Protein AF-A0A969IIG7-F1 (afdb_monomer_lite)

Secondary structure (DSSP, 8-state):
--HHHHHHHHHHHHTT-GGG-----GGGGT-TTSHHHHHH-TT--S--EE-TTS-EE-HHHHHHHHHHHHHTSSSSS--S-----

Radius of gyration: 13.59 Å; chains: 1; bounding box: 33×23×33 Å

pLDDT: mean 78.47, std 18.72, range [33.56, 92.25]

Sequence (85 aa):
MSPFGGRIRYLLYKYSLLDQADIVSPQQLGGMKSPEYMALHPAGKAPLLVLPSGQAIPESRVRSRIHACTGMNEKHHTCLRCSHG

Structure (mmCIF, N/CA/C/O backbone):
data_AF-A0A969IIG7-F1
#
_entry.id   AF-A0A969IIG7-F1
#
loop_
_atom_site.group_PDB
_atom_site.id
_atom_site.type_symbol
_atom_site.label_atom_id
_atom_site.label_alt_id
_atom_site.label_comp_id
_atom_site.label_asym_id
_atom_site.label_entity_id
_atom_site.label_seq_id
_atom_site.pdbx_PDB_ins_code
_atom_site.Cartn_x
_atom_site.Cartn_y
_atom_site.Cartn_z
_atom_site.occupancy
_atom_site.B_iso_or_equiv
_atom_site.auth_seq_id
_atom_site.auth_comp_id
_atom_site.auth_asym_id
_atom_site.auth_atom_id
_atom_site.pdbx_PDB_model_num
ATOM 1 N N . MET A 1 1 ? 11.350 -9.931 5.573 1.00 53.16 1 MET A N 1
ATOM 2 C CA . MET A 1 1 ? 10.240 -8.958 5.425 1.00 53.16 1 MET A CA 1
ATOM 3 C C . MET A 1 1 ? 10.799 -7.543 5.474 1.00 53.16 1 MET A C 1
ATOM 5 O O . MET A 1 1 ? 11.684 -7.302 6.281 1.00 53.16 1 MET A O 1
ATOM 9 N N . SER A 1 2 ? 10.310 -6.618 4.641 1.00 69.44 2 SER A N 1
ATOM 10 C CA . SER A 1 2 ? 10.711 -5.202 4.723 1.00 69.44 2 SER A CA 1
ATOM 11 C C . SER A 1 2 ? 10.183 -4.558 6.021 1.00 69.44 2 SER A C 1
ATOM 13 O O . SER A 1 2 ? 9.020 -4.800 6.369 1.00 69.44 2 SER A O 1
ATOM 15 N N . PRO A 1 3 ? 10.967 -3.709 6.720 1.00 76.38 3 PRO A N 1
ATOM 16 C CA . PRO A 1 3 ? 10.520 -3.019 7.936 1.00 76.38 3 PRO A CA 1
ATOM 17 C C . PRO A 1 3 ? 9.302 -2.114 7.691 1.00 76.38 3 PRO A C 1
ATOM 19 O O . PRO A 1 3 ? 8.477 -1.921 8.583 1.00 76.38 3 PRO A O 1
ATOM 22 N N . PHE A 1 4 ? 9.134 -1.598 6.469 1.00 81.62 4 PHE A N 1
ATOM 23 C CA . PHE A 1 4 ? 7.955 -0.816 6.097 1.00 81.62 4 PHE A CA 1
ATOM 24 C C . PHE A 1 4 ? 6.695 -1.683 6.005 1.00 81.62 4 PHE A C 1
ATOM 26 O O . PHE A 1 4 ? 5.647 -1.282 6.503 1.00 81.62 4 PHE A O 1
ATOM 33 N N . GLY A 1 5 ? 6.804 -2.896 5.453 1.00 83.69 5 GLY A N 1
ATOM 34 C CA . GLY A 1 5 ? 5.690 -3.846 5.394 1.00 83.69 5 GLY A CA 1
ATOM 35 C C . GLY A 1 5 ? 5.247 -4.316 6.782 1.00 83.69 5 GLY A C 1
ATOM 36 O O . GLY A 1 5 ? 4.051 -4.372 7.058 1.00 83.69 5 GLY A O 1
ATOM 37 N N . GLY A 1 6 ? 6.199 -4.574 7.686 1.00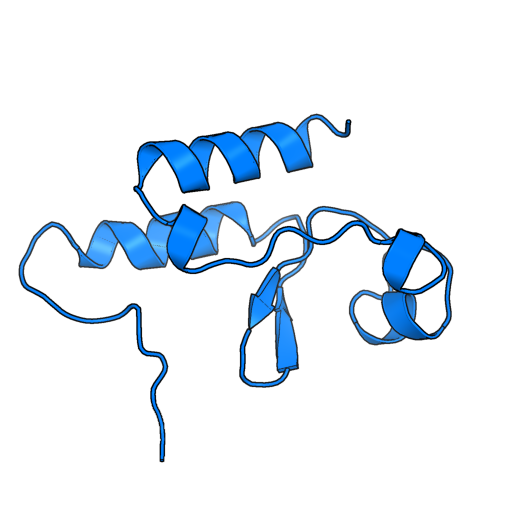 87.00 6 GLY A N 1
ATOM 38 C CA . GLY A 1 6 ? 5.900 -4.948 9.074 1.00 87.00 6 GLY A CA 1
ATOM 39 C C . GLY A 1 6 ? 5.111 -3.871 9.827 1.00 87.00 6 GLY A C 1
ATOM 40 O O . GLY A 1 6 ? 4.114 -4.179 10.475 1.00 87.00 6 GLY A O 1
ATOM 41 N N . ARG A 1 7 ? 5.487 -2.593 9.668 1.00 87.69 7 ARG A N 1
ATOM 42 C CA . ARG A 1 7 ? 4.757 -1.460 10.267 1.00 87.69 7 ARG A CA 1
ATOM 43 C C . ARG A 1 7 ? 3.319 -1.361 9.766 1.00 87.69 7 ARG A C 1
ATOM 45 O O . ARG A 1 7 ? 2.431 -1.080 10.560 1.00 87.69 7 ARG A O 1
ATOM 52 N N . ILE A 1 8 ? 3.079 -1.598 8.475 1.00 89.50 8 ILE A N 1
ATOM 53 C CA . ILE A 1 8 ? 1.717 -1.587 7.928 1.00 89.50 8 ILE A CA 1
ATOM 54 C C . ILE A 1 8 ? 0.890 -2.741 8.494 1.00 89.50 8 ILE A C 1
ATOM 56 O O . ILE A 1 8 ? -0.214 -2.498 8.968 1.00 89.50 8 ILE A O 1
ATOM 60 N N . ARG A 1 9 ? 1.438 -3.962 8.549 1.00 89.19 9 ARG A N 1
ATOM 61 C CA . ARG A 1 9 ? 0.747 -5.103 9.177 1.00 89.19 9 ARG A CA 1
ATOM 62 C C . ARG A 1 9 ? 0.395 -4.840 10.638 1.00 89.19 9 ARG A C 1
ATOM 64 O O . ARG A 1 9 ? -0.719 -5.136 11.052 1.00 89.19 9 ARG A O 1
ATOM 71 N N . TYR A 1 10 ? 1.313 -4.236 11.393 1.00 90.25 10 TYR A N 1
ATOM 72 C CA . TYR A 1 10 ? 1.045 -3.835 12.772 1.00 90.25 10 TYR A CA 1
ATOM 73 C C . TYR A 1 10 ? -0.120 -2.844 12.872 1.00 90.25 10 TYR A C 1
ATOM 75 O O . TYR A 1 10 ? -0.972 -3.001 13.737 1.00 90.25 10 TYR A O 1
ATOM 83 N N . LEU A 1 11 ? -0.198 -1.845 11.986 1.00 89.31 11 LEU A N 1
ATOM 84 C CA . LEU A 1 11 ? -1.310 -0.889 11.989 1.00 89.31 11 LEU A CA 1
ATOM 85 C C . LEU A 1 11 ? -2.637 -1.557 11.623 1.00 89.31 11 LEU A C 1
ATOM 87 O O . LEU A 1 11 ? -3.637 -1.289 12.279 1.00 89.31 11 LEU A O 1
ATOM 91 N N . LEU A 1 12 ? -2.646 -2.454 10.633 1.00 88.38 12 LEU A N 1
ATOM 92 C CA . LEU A 1 12 ? -3.843 -3.226 10.286 1.00 88.38 12 LEU A CA 1
ATOM 93 C C . LEU A 1 12 ? -4.333 -4.061 11.476 1.00 88.38 12 LEU A C 1
ATOM 95 O O . LEU A 1 12 ? -5.527 -4.073 11.751 1.00 88.38 12 LEU A O 1
ATOM 99 N N . TYR A 1 13 ? -3.416 -4.693 12.217 1.00 90.50 13 TYR A N 1
ATOM 100 C CA . TYR A 1 13 ? -3.747 -5.412 13.447 1.00 90.50 13 TYR A CA 1
ATOM 101 C C . TYR A 1 13 ? -4.273 -4.469 14.537 1.00 90.50 13 TYR A C 1
ATOM 103 O O . TYR A 1 13 ? -5.359 -4.678 15.067 1.00 90.50 13 TYR A O 1
ATOM 111 N N . LYS A 1 14 ? -3.538 -3.388 14.830 1.00 90.00 14 LYS A N 1
ATOM 112 C CA . LYS A 1 14 ? -3.881 -2.399 15.864 1.00 90.00 14 LYS A CA 1
ATOM 113 C C . LYS A 1 14 ? -5.279 -1.812 15.664 1.00 90.00 14 LYS A C 1
ATOM 115 O O . LYS A 1 14 ? -5.971 -1.552 16.642 1.00 90.00 14 LYS A O 1
ATOM 120 N N . TYR A 1 15 ? -5.675 -1.588 14.416 1.00 86.88 15 TYR A N 1
ATOM 121 C CA . TYR A 1 15 ? -6.958 -0.986 14.067 1.00 86.88 15 TYR A CA 1
ATOM 122 C C . TYR A 1 15 ? -8.028 -2.004 13.646 1.00 86.88 15 TYR A C 1
ATOM 124 O O . TYR A 1 15 ? -9.080 -1.597 13.166 1.00 86.88 15 TYR A O 1
ATOM 132 N N . SER A 1 16 ? -7.788 -3.310 13.824 1.00 87.94 16 SER A N 1
ATOM 133 C CA . SER A 1 16 ? -8.725 -4.384 13.443 1.00 87.94 16 SER A CA 1
ATOM 134 C C . SER A 1 16 ? -9.194 -4.307 11.978 1.00 87.94 16 SER A C 1
ATOM 136 O O . SER A 1 16 ? -10.350 -4.564 11.655 1.00 87.94 16 SER A O 1
ATOM 138 N N . LEU A 1 17 ? -8.283 -3.947 11.069 1.00 86.25 17 LEU A N 1
ATOM 139 C CA . LEU A 1 17 ? -8.540 -3.792 9.630 1.00 86.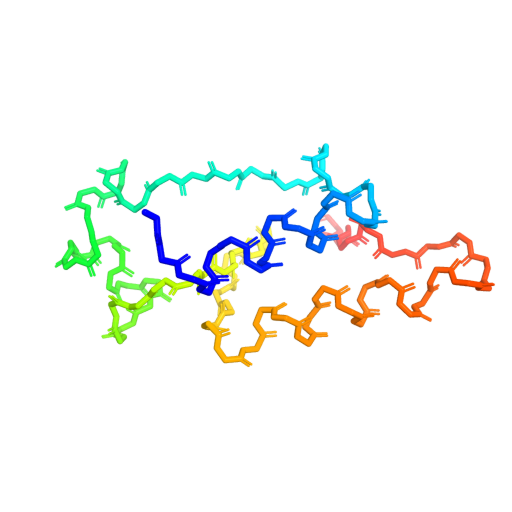25 17 LEU A CA 1
ATOM 140 C C . LEU A 1 17 ? -8.094 -5.001 8.797 1.00 86.25 17 LEU A C 1
ATOM 142 O O . LEU A 1 17 ? -8.143 -4.944 7.574 1.00 86.25 17 LEU A O 1
ATOM 146 N N . LEU A 1 18 ? -7.622 -6.078 9.431 1.00 85.56 18 LEU A N 1
ATOM 147 C CA . LEU A 1 18 ? -7.105 -7.254 8.720 1.00 85.56 18 LEU A CA 1
ATOM 148 C C . LEU A 1 18 ? -8.164 -7.944 7.851 1.00 85.56 18 LEU A C 1
ATOM 150 O O . LEU A 1 18 ? -7.831 -8.395 6.766 1.00 85.56 18 LEU A O 1
ATOM 154 N N . ASP A 1 19 ? -9.423 -7.965 8.290 1.00 86.81 19 ASP A N 1
ATOM 155 C CA . ASP A 1 19 ? -10.547 -8.522 7.517 1.00 86.81 19 ASP A CA 1
ATOM 156 C C . ASP A 1 19 ? -10.917 -7.663 6.292 1.00 86.81 19 ASP A C 1
ATOM 158 O O . ASP A 1 19 ? -11.627 -8.086 5.390 1.00 86.81 19 ASP A O 1
ATOM 162 N N . GLN A 1 20 ? -10.406 -6.432 6.241 1.00 85.12 20 GLN A N 1
ATOM 163 C CA . GLN A 1 20 ? -10.764 -5.429 5.238 1.00 85.12 20 GLN A CA 1
ATOM 164 C C . GLN A 1 20 ? -9.642 -5.192 4.223 1.00 85.12 20 GLN A C 1
ATOM 166 O O . GLN A 1 20 ? -9.737 -4.289 3.391 1.00 85.12 20 GLN A O 1
ATOM 171 N N . ALA A 1 21 ? -8.552 -5.957 4.314 1.00 85.62 21 ALA A N 1
ATOM 172 C CA . ALA A 1 21 ? -7.391 -5.803 3.458 1.00 85.62 21 ALA A CA 1
ATOM 173 C C . ALA A 1 21 ? -6.759 -7.156 3.121 1.00 85.62 21 ALA A C 1
ATOM 175 O O . ALA A 1 21 ? -6.242 -7.850 3.994 1.00 85.62 21 ALA A O 1
ATOM 176 N N . ASP A 1 22 ? -6.684 -7.459 1.828 1.00 89.44 22 ASP A N 1
ATOM 177 C CA . ASP A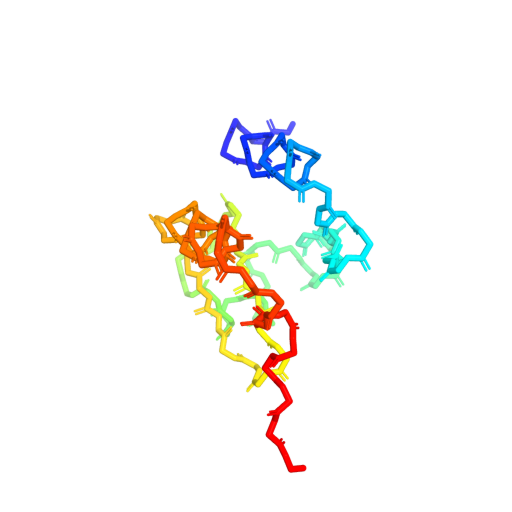 1 22 ? -5.881 -8.567 1.322 1.00 89.44 22 ASP A CA 1
ATOM 178 C C . ASP A 1 22 ? -4.391 -8.210 1.317 1.00 89.44 22 ASP A C 1
ATOM 180 O O . ASP A 1 22 ? -3.945 -7.244 0.688 1.00 89.44 22 ASP A O 1
ATOM 184 N N . ILE A 1 23 ? -3.587 -9.010 2.019 1.00 88.44 23 ILE A N 1
ATOM 185 C CA . ILE A 1 23 ? -2.136 -8.821 2.096 1.00 88.44 23 ILE A CA 1
ATOM 186 C C . ILE A 1 23 ? -1.457 -9.791 1.133 1.00 88.44 23 ILE A C 1
ATOM 188 O O . ILE A 1 23 ? -1.064 -10.895 1.509 1.00 88.44 23 ILE A O 1
ATOM 192 N N . VAL A 1 24 ? -1.253 -9.334 -0.097 1.00 88.75 24 VAL A N 1
ATOM 193 C CA . VAL A 1 24 ? -0.589 -10.110 -1.151 1.00 88.75 24 VAL A CA 1
ATOM 194 C C . VAL A 1 24 ? 0.913 -9.827 -1.235 1.00 88.75 24 VAL A C 1
ATOM 196 O O . VAL A 1 24 ? 1.402 -8.742 -0.906 1.00 88.75 24 VAL A O 1
ATOM 199 N N . SER A 1 25 ? 1.676 -10.825 -1.676 1.00 86.88 25 SER A N 1
ATOM 200 C CA . SER A 1 25 ? 3.096 -10.677 -1.996 1.00 86.88 25 SER A CA 1
ATOM 201 C C . SER A 1 25 ? 3.255 -10.136 -3.421 1.00 86.88 25 SER A C 1
ATOM 203 O O . SER A 1 25 ? 2.640 -10.690 -4.330 1.00 86.88 25 SER A O 1
ATOM 205 N N . PRO A 1 26 ? 4.152 -9.162 -3.679 1.00 85.06 26 PRO A N 1
ATOM 206 C CA . PRO A 1 26 ? 4.460 -8.719 -5.041 1.00 85.06 26 PRO A CA 1
ATOM 207 C C . PRO A 1 26 ? 4.892 -9.857 -5.973 1.00 85.06 26 PRO A C 1
ATOM 209 O O . PRO A 1 26 ? 4.718 -9.751 -7.179 1.00 85.06 26 PRO A O 1
ATOM 212 N N . GLN A 1 27 ? 5.436 -10.958 -5.432 1.00 86.44 27 GLN A N 1
ATOM 213 C CA . GLN A 1 27 ? 5.796 -12.144 -6.223 1.00 86.44 27 GLN A CA 1
ATOM 214 C C . GLN A 1 27 ? 4.593 -12.770 -6.942 1.00 86.44 27 GLN A C 1
ATOM 216 O O . GLN A 1 27 ? 4.768 -13.341 -8.010 1.00 86.44 27 GLN A O 1
ATOM 221 N N . GLN A 1 28 ? 3.380 -12.620 -6.404 1.00 85.50 28 GLN A N 1
ATOM 222 C CA . GLN A 1 28 ? 2.154 -13.097 -7.052 1.00 85.50 28 GLN A CA 1
ATOM 223 C C . GLN A 1 28 ? 1.816 -12.304 -8.324 1.00 85.50 28 GLN A C 1
ATOM 225 O O . GLN A 1 28 ? 1.075 -12.795 -9.163 1.00 85.50 28 GLN A O 1
ATOM 230 N N . LEU A 1 29 ? 2.387 -11.105 -8.479 1.00 80.94 29 LEU A N 1
ATOM 231 C CA . LEU A 1 29 ? 2.279 -10.266 -9.673 1.00 80.94 29 LEU A CA 1
ATOM 232 C C . LEU A 1 29 ? 3.543 -10.347 -10.544 1.00 80.94 29 LEU A C 1
ATOM 234 O O . LEU A 1 29 ? 3.819 -9.421 -11.292 1.00 80.94 29 LEU A O 1
ATOM 238 N N . GLY A 1 30 ? 4.375 -11.384 -10.399 1.00 85.56 30 GLY A N 1
ATOM 239 C CA . GLY A 1 30 ? 5.657 -11.495 -11.112 1.00 85.56 30 GLY A CA 1
ATOM 240 C C . GLY A 1 30 ? 6.829 -10.751 -10.452 1.00 85.56 30 GLY A C 1
ATOM 241 O O . GLY A 1 30 ? 7.939 -10.741 -10.981 1.00 85.56 30 GLY A O 1
ATOM 242 N N . GLY A 1 31 ? 6.623 -10.154 -9.274 1.00 87.88 31 GLY A N 1
ATOM 243 C CA . GLY A 1 31 ? 7.651 -9.467 -8.489 1.00 87.88 31 GLY A CA 1
ATOM 244 C C . GLY A 1 31 ? 7.644 -7.947 -8.656 1.00 87.88 31 GLY A C 1
ATOM 245 O O . GLY A 1 31 ? 6.983 -7.390 -9.513 1.00 87.88 31 GLY A O 1
ATOM 246 N N . MET A 1 32 ? 8.425 -7.237 -7.836 1.00 86.62 32 MET A N 1
ATOM 247 C CA . MET A 1 32 ? 8.420 -5.759 -7.816 1.00 86.62 32 MET A CA 1
ATOM 248 C C . MET A 1 32 ? 8.957 -5.091 -9.095 1.00 86.62 32 MET A C 1
ATOM 250 O O . MET A 1 32 ? 8.852 -3.878 -9.235 1.00 86.62 32 MET A O 1
ATOM 254 N N . LYS A 1 33 ? 9.570 -5.868 -9.993 1.00 89.56 33 LYS A N 1
ATOM 255 C CA . LYS A 1 33 ? 10.089 -5.408 -11.289 1.00 89.56 33 LYS A CA 1
ATOM 256 C C . LYS A 1 33 ? 9.224 -5.860 -12.467 1.00 89.56 33 LYS A C 1
ATOM 258 O O . LYS A 1 33 ? 9.581 -5.559 -13.602 1.00 89.56 33 LYS A O 1
ATOM 263 N N . SER A 1 34 ? 8.154 -6.615 -12.222 1.00 91.44 34 SER A N 1
ATOM 264 C CA . SER A 1 34 ? 7.283 -7.058 -13.303 1.00 91.44 34 SER A CA 1
ATOM 265 C C . SER A 1 34 ? 6.566 -5.866 -13.940 1.00 91.44 34 SER A C 1
ATOM 267 O O . SER A 1 34 ? 6.304 -4.872 -13.251 1.00 91.44 34 SER A O 1
ATOM 269 N N . PRO A 1 35 ? 6.234 -5.945 -15.238 1.00 92.25 35 PRO A N 1
ATOM 270 C CA . PRO A 1 35 ? 5.412 -4.937 -15.901 1.00 92.25 35 PRO A CA 1
ATOM 271 C C . PRO A 1 35 ? 4.111 -4.642 -15.144 1.00 92.25 35 PRO A C 1
ATOM 273 O O . PRO A 1 35 ? 3.734 -3.484 -14.989 1.00 92.25 35 PRO A O 1
ATOM 276 N N . GLU A 1 36 ? 3.469 -5.677 -14.607 1.00 89.19 36 GLU A N 1
ATOM 277 C CA . GLU A 1 36 ? 2.207 -5.611 -13.878 1.00 89.19 36 GLU A CA 1
ATOM 278 C C . GLU A 1 36 ? 2.352 -4.826 -12.571 1.00 89.19 36 GLU A C 1
ATOM 280 O O . GLU A 1 36 ? 1.543 -3.945 -12.278 1.00 89.19 36 GLU A O 1
ATOM 285 N N . TYR A 1 37 ? 3.408 -5.084 -11.793 1.00 90.38 37 TYR A N 1
ATOM 286 C CA . TYR A 1 37 ? 3.660 -4.329 -10.566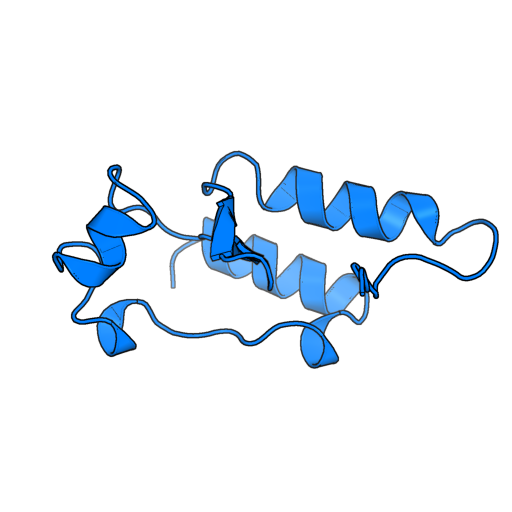 1.00 90.38 37 TYR A CA 1
ATOM 287 C C . TYR A 1 37 ? 4.102 -2.895 -10.866 1.00 90.38 37 TYR A C 1
ATOM 289 O O . TYR A 1 37 ? 3.670 -1.958 -10.197 1.00 90.38 37 TYR A O 1
ATOM 297 N N . MET A 1 38 ? 4.949 -2.705 -11.879 1.00 91.56 38 MET A N 1
ATOM 298 C CA . MET A 1 38 ? 5.463 -1.390 -12.268 1.00 91.56 38 MET A CA 1
ATOM 299 C C . MET A 1 38 ? 4.366 -0.488 -12.845 1.00 91.56 38 MET A C 1
ATOM 301 O O . MET A 1 38 ? 4.421 0.723 -12.638 1.00 91.56 38 MET A O 1
ATOM 305 N N . ALA A 1 39 ? 3.344 -1.061 -13.490 1.00 91.06 39 ALA A N 1
ATOM 306 C CA . ALA A 1 39 ? 2.149 -0.333 -13.913 1.00 91.06 39 ALA A CA 1
ATOM 307 C C . ALA A 1 39 ? 1.373 0.250 -12.719 1.00 91.06 39 ALA A C 1
ATOM 309 O O . ALA A 1 39 ? 0.823 1.345 -12.815 1.00 91.06 39 ALA A O 1
ATOM 310 N N . LEU A 1 40 ? 1.369 -0.447 -11.577 1.00 89.44 40 LEU A N 1
ATOM 311 C CA . LEU A 1 40 ? 0.747 0.028 -10.337 1.00 89.44 40 LEU A CA 1
ATOM 312 C C . LEU A 1 40 ? 1.661 0.978 -9.552 1.00 89.44 40 LEU A C 1
ATOM 314 O O . LEU A 1 40 ? 1.196 1.945 -8.949 1.00 89.44 40 LEU A O 1
ATOM 318 N N . HIS A 1 41 ? 2.963 0.697 -9.519 1.00 90.75 41 HIS A N 1
ATOM 319 C CA . HIS A 1 41 ? 3.941 1.490 -8.787 1.00 90.75 41 HIS A CA 1
ATOM 320 C C . HIS A 1 41 ? 5.276 1.563 -9.537 1.00 90.75 41 HIS A C 1
ATOM 322 O O . HIS A 1 41 ? 6.155 0.729 -9.306 1.00 90.75 41 HIS A O 1
ATOM 328 N N . PRO A 1 42 ? 5.491 2.611 -10.354 1.00 90.69 42 PRO A N 1
ATOM 329 C CA . PRO A 1 42 ? 6.694 2.754 -11.179 1.00 90.69 42 PRO A CA 1
ATOM 330 C C . PRO A 1 42 ? 8.015 2.778 -10.399 1.00 90.69 42 PRO A C 1
ATOM 332 O O . PRO A 1 42 ? 9.074 2.530 -10.962 1.00 90.69 42 PRO A O 1
ATOM 335 N N . ALA A 1 43 ? 7.981 3.078 -9.097 1.00 88.94 43 ALA A N 1
ATOM 336 C CA . ALA A 1 43 ? 9.170 3.044 -8.250 1.00 88.94 43 ALA A CA 1
ATOM 337 C C . ALA A 1 43 ? 9.584 1.620 -7.827 1.00 88.94 43 ALA A C 1
ATOM 339 O O . ALA A 1 43 ? 10.670 1.456 -7.270 1.00 88.94 43 ALA A O 1
ATOM 340 N N . GLY A 1 44 ? 8.730 0.606 -8.022 1.00 88.50 44 GLY A N 1
ATOM 341 C CA . GLY A 1 44 ? 9.038 -0.791 -7.699 1.00 88.50 44 GLY A CA 1
ATOM 342 C C . GLY A 1 44 ? 9.262 -1.051 -6.204 1.00 88.50 44 GLY A C 1
ATOM 343 O O . GLY A 1 44 ? 10.024 -1.940 -5.831 1.00 88.50 44 GLY A O 1
ATOM 344 N N . LYS A 1 45 ? 8.648 -0.248 -5.325 1.00 87.50 45 LYS A N 1
ATOM 345 C CA . LYS A 1 45 ? 8.819 -0.338 -3.863 1.00 87.50 45 LYS A CA 1
ATOM 346 C C . LYS A 1 45 ? 7.573 -0.881 -3.174 1.00 87.50 45 LYS A C 1
ATOM 348 O O . LYS A 1 45 ? 6.459 -0.734 -3.675 1.00 87.50 45 LYS A O 1
ATOM 353 N N . ALA A 1 46 ? 7.774 -1.472 -2.001 1.00 87.31 46 ALA A N 1
ATOM 354 C CA . ALA A 1 46 ? 6.723 -1.949 -1.108 1.00 87.31 46 ALA A CA 1
ATOM 355 C C . ALA A 1 46 ? 6.853 -1.280 0.274 1.00 87.31 46 ALA A C 1
ATOM 357 O O . ALA A 1 46 ? 7.975 -0.979 0.699 1.00 87.31 46 ALA A O 1
ATOM 358 N N . PRO A 1 47 ? 5.756 -1.125 1.039 1.00 90.38 47 PRO A N 1
ATOM 359 C CA . PRO A 1 47 ? 4.373 -1.519 0.736 1.00 90.38 47 PRO A CA 1
ATOM 360 C C . PRO A 1 47 ? 3.687 -0.629 -0.313 1.00 90.38 47 PRO A C 1
ATOM 362 O O . PRO A 1 47 ? 4.036 0.536 -0.462 1.00 90.38 47 PRO A O 1
ATOM 365 N N . LEU A 1 48 ? 2.685 -1.183 -0.993 1.00 91.50 48 LEU A N 1
ATOM 366 C CA . LEU A 1 48 ? 1.767 -0.486 -1.895 1.00 91.50 48 LEU A CA 1
ATOM 367 C C . LEU A 1 48 ? 0.342 -0.823 -1.448 1.00 91.50 48 LEU A C 1
ATOM 369 O O . LEU A 1 48 ? 0.068 -1.985 -1.156 1.00 91.50 48 LEU A O 1
ATOM 373 N N . LEU A 1 49 ? -0.543 0.167 -1.368 1.00 91.88 49 LEU A N 1
ATOM 374 C CA . LEU A 1 49 ? -1.962 -0.059 -1.090 1.00 91.88 49 LEU A CA 1
ATOM 375 C C . LEU A 1 49 ? -2.759 0.207 -2.362 1.00 91.88 49 LEU A C 1
ATOM 377 O O . LEU A 1 49 ? -2.714 1.319 -2.876 1.00 91.88 49 LEU A O 1
ATOM 381 N N . VAL A 1 50 ? -3.492 -0.788 -2.848 1.00 91.44 50 VAL A N 1
ATOM 382 C CA . VAL A 1 50 ? -4.383 -0.644 -4.004 1.00 91.44 50 VAL A CA 1
ATOM 383 C C . VAL A 1 50 ? -5.814 -0.543 -3.488 1.00 91.44 50 VAL A C 1
ATOM 385 O O . VAL A 1 50 ? -6.254 -1.388 -2.712 1.00 91.44 50 VAL A O 1
ATOM 388 N N . LEU A 1 51 ? -6.516 0.525 -3.860 1.00 89.25 51 LEU A N 1
ATOM 389 C CA . LEU A 1 51 ? -7.924 0.716 -3.516 1.00 89.25 51 LEU A CA 1
ATOM 390 C C . LEU A 1 51 ? -8.828 -0.086 -4.468 1.00 89.25 51 LEU A C 1
ATOM 392 O O . LEU A 1 51 ? -8.414 -0.362 -5.594 1.00 89.25 51 LEU A O 1
ATOM 396 N N . PRO A 1 52 ? -10.090 -0.368 -4.091 1.00 86.12 52 PRO A N 1
ATOM 397 C CA . PRO A 1 52 ? -11.051 -1.034 -4.977 1.00 86.12 52 PRO A CA 1
ATOM 398 C C . PRO A 1 52 ? -11.268 -0.322 -6.321 1.00 86.12 52 PRO A C 1
ATOM 400 O O . PRO A 1 52 ? -11.568 -0.963 -7.318 1.00 86.12 52 PRO A O 1
ATOM 403 N N . SER A 1 53 ? -11.063 0.999 -6.371 1.00 87.62 53 SER A N 1
ATOM 404 C CA . SER A 1 53 ? -11.116 1.797 -7.603 1.00 87.62 53 SER A CA 1
ATOM 405 C C . SER A 1 53 ? -9.917 1.593 -8.542 1.00 87.62 53 SER A C 1
ATOM 407 O O . SER A 1 53 ? -9.834 2.251 -9.575 1.00 87.62 53 SER A O 1
ATOM 409 N N . GLY A 1 54 ? -8.947 0.754 -8.169 1.00 85.88 54 GLY A N 1
ATOM 410 C CA . GLY A 1 54 ? -7.688 0.556 -8.892 1.00 85.88 54 GLY A CA 1
ATOM 411 C C . GLY A 1 54 ? -6.617 1.609 -8.589 1.00 85.88 54 GLY A C 1
ATOM 412 O O . GLY A 1 54 ? -5.485 1.485 -9.050 1.00 85.88 54 GLY A O 1
ATOM 413 N N . GLN A 1 55 ? -6.924 2.633 -7.784 1.00 89.88 55 GLN A N 1
ATOM 414 C CA . GLN A 1 55 ? -5.935 3.639 -7.398 1.00 89.88 55 GLN A CA 1
ATOM 415 C C . GLN A 1 55 ? -4.851 3.030 -6.496 1.00 89.88 55 GLN A C 1
ATOM 417 O O . GLN A 1 55 ? -5.147 2.515 -5.416 1.00 89.88 55 GLN A O 1
ATOM 422 N N . ALA A 1 56 ? -3.587 3.176 -6.893 1.00 90.81 56 ALA A N 1
ATOM 423 C CA . ALA A 1 56 ? -2.434 2.744 -6.112 1.00 90.81 56 ALA A CA 1
ATOM 424 C C . ALA A 1 56 ? -1.870 3.884 -5.244 1.00 90.81 56 ALA A C 1
ATOM 426 O O . ALA A 1 56 ? -1.623 4.998 -5.709 1.00 90.81 56 ALA A O 1
ATOM 427 N N . ILE A 1 57 ? -1.654 3.604 -3.959 1.00 91.31 57 ILE A N 1
ATOM 428 C CA . ILE A 1 57 ? -1.104 4.531 -2.968 1.00 91.31 57 ILE A CA 1
ATOM 429 C C . ILE A 1 57 ? 0.307 4.064 -2.589 1.00 91.31 57 ILE A C 1
ATOM 431 O O . ILE A 1 57 ? 0.444 2.996 -1.981 1.00 91.31 57 ILE A O 1
ATOM 435 N N . PRO A 1 58 ? 1.348 4.860 -2.899 1.00 90.25 58 PRO A N 1
ATOM 436 C CA . PRO A 1 58 ? 2.745 4.476 -2.716 1.00 90.25 58 PRO A CA 1
ATOM 437 C C . PRO A 1 58 ? 3.158 4.420 -1.241 1.00 90.25 58 PRO A C 1
ATOM 439 O O . PRO A 1 58 ? 2.494 4.986 -0.365 1.00 90.25 58 PRO A O 1
ATOM 442 N N . GLU A 1 59 ? 4.301 3.777 -0.976 1.00 87.56 59 GLU A N 1
ATOM 443 C CA . GLU A 1 59 ? 4.770 3.412 0.371 1.00 87.56 59 GLU A CA 1
ATOM 444 C C . GLU A 1 59 ? 4.796 4.577 1.368 1.00 87.56 59 GLU A C 1
ATOM 446 O O . GLU A 1 59 ? 4.435 4.418 2.538 1.00 87.56 59 GLU A O 1
ATOM 451 N N . SER A 1 60 ? 5.176 5.760 0.889 1.00 87.00 60 SER A N 1
ATOM 452 C CA . SER A 1 60 ? 5.273 7.007 1.643 1.00 87.00 60 SER A CA 1
ATOM 453 C C . SER A 1 60 ? 3.939 7.465 2.227 1.00 87.00 60 SER A C 1
ATOM 455 O O . SER A 1 60 ? 3.926 8.152 3.247 1.00 87.00 60 SER A O 1
ATOM 457 N N . ARG A 1 61 ? 2.813 7.068 1.622 1.00 88.44 61 ARG A N 1
ATOM 458 C CA . ARG A 1 61 ? 1.466 7.530 1.988 1.00 88.44 61 ARG A CA 1
ATOM 459 C C . ARG A 1 61 ? 0.565 6.447 2.567 1.00 88.44 61 ARG A C 1
ATOM 461 O O . ARG A 1 61 ? -0.424 6.798 3.208 1.00 88.44 61 ARG A O 1
ATOM 468 N N . VAL A 1 62 ? 0.905 5.160 2.420 1.00 88.12 62 VAL A N 1
ATOM 469 C CA . VAL A 1 62 ? 0.089 4.044 2.950 1.00 88.12 62 VAL A CA 1
ATOM 470 C C . VAL A 1 62 ? -0.201 4.233 4.439 1.00 88.12 62 VAL A C 1
ATOM 472 O O . VAL A 1 62 ? -1.341 4.104 4.879 1.00 88.12 62 VAL A O 1
ATOM 475 N N . ARG A 1 63 ? 0.819 4.611 5.219 1.00 87.38 63 ARG A N 1
ATOM 476 C CA . ARG A 1 63 ? 0.669 4.837 6.660 1.00 87.38 63 ARG A CA 1
ATOM 477 C C . ARG A 1 63 ? -0.352 5.931 6.958 1.00 87.38 63 ARG A C 1
ATOM 479 O O . ARG A 1 63 ? -1.249 5.707 7.764 1.00 87.38 63 ARG A O 1
ATOM 486 N N . SER A 1 64 ? -0.212 7.092 6.324 1.00 87.19 64 SER A N 1
ATOM 487 C CA . SER A 1 64 ? -1.106 8.233 6.539 1.00 87.19 64 SER A CA 1
ATOM 488 C C . SER A 1 64 ? -2.534 7.916 6.107 1.00 87.19 64 SER A C 1
ATOM 490 O O . SER A 1 64 ? -3.471 8.313 6.790 1.00 87.19 64 SER A O 1
ATOM 492 N N . ARG A 1 65 ? -2.714 7.137 5.030 1.00 88.50 65 ARG A N 1
ATOM 493 C CA . ARG A 1 65 ? -4.038 6.678 4.595 1.00 88.50 65 ARG A CA 1
ATOM 494 C C . ARG A 1 65 ? -4.710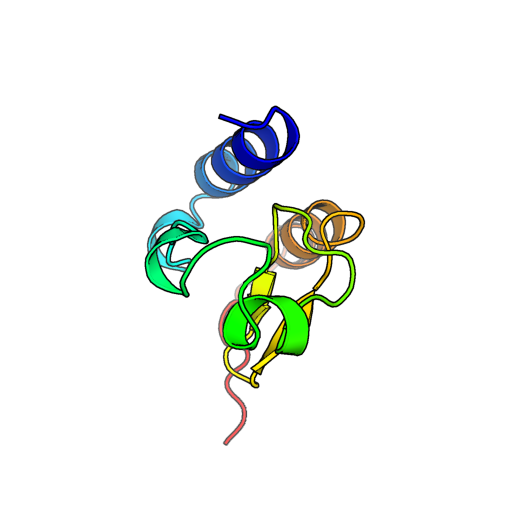 5.801 5.650 1.00 88.50 65 ARG A C 1
ATOM 496 O O . ARG A 1 65 ? -5.860 6.064 5.974 1.00 88.50 65 ARG A O 1
ATOM 503 N N . ILE A 1 66 ? -4.002 4.812 6.203 1.00 86.38 66 ILE A N 1
ATOM 504 C CA . ILE A 1 66 ? -4.560 3.939 7.250 1.00 86.38 66 ILE A CA 1
ATOM 505 C C . ILE A 1 66 ? -4.993 4.768 8.462 1.00 86.38 66 ILE A C 1
ATOM 507 O O . ILE A 1 66 ? -6.114 4.610 8.930 1.00 86.38 66 ILE A O 1
ATOM 511 N N . HIS A 1 67 ? -4.153 5.703 8.917 1.00 85.19 67 HIS A N 1
ATOM 512 C CA . HIS A 1 67 ? -4.508 6.575 10.042 1.00 85.19 67 HIS A CA 1
ATOM 513 C C . HIS A 1 67 ? -5.703 7.487 9.734 1.00 85.19 67 HIS A C 1
ATOM 515 O O . HIS A 1 67 ? -6.519 7.727 10.616 1.00 85.19 67 HIS A O 1
ATOM 521 N N . ALA A 1 68 ? -5.834 7.983 8.499 1.00 82.56 68 ALA A N 1
ATOM 522 C CA . ALA A 1 68 ? -6.979 8.797 8.097 1.00 82.56 68 ALA A CA 1
ATOM 523 C C . ALA A 1 68 ? -8.293 7.999 8.139 1.00 82.56 68 ALA A C 1
ATOM 525 O O . ALA A 1 68 ? -9.293 8.501 8.642 1.00 82.56 68 ALA A O 1
ATOM 526 N N . CYS A 1 69 ? -8.282 6.740 7.691 1.00 71.38 69 CYS A N 1
ATOM 527 C CA . CYS A 1 69 ? -9.448 5.858 7.784 1.00 71.38 69 CYS A CA 1
ATOM 528 C C . CYS A 1 69 ? -9.851 5.572 9.242 1.00 71.38 69 CYS A C 1
ATOM 530 O O . CYS A 1 69 ? -11.029 5.389 9.533 1.00 71.38 69 CYS A O 1
ATOM 532 N N . THR A 1 70 ? -8.887 5.554 10.167 1.00 70.50 70 THR A N 1
ATOM 533 C CA . THR A 1 70 ? -9.132 5.220 11.580 1.00 70.50 70 THR A CA 1
ATOM 534 C C . THR A 1 70 ? -9.442 6.439 12.443 1.00 70.50 70 THR A C 1
ATOM 536 O O . THR A 1 70 ? -10.225 6.329 13.378 1.00 70.50 70 THR A O 1
ATOM 539 N N . GLY A 1 71 ? -8.874 7.610 12.131 1.00 56.62 71 GLY A N 1
ATOM 540 C CA . GLY A 1 71 ? -9.145 8.871 12.836 1.00 56.62 71 GLY A CA 1
ATOM 541 C C . GLY A 1 71 ? -10.556 9.417 12.591 1.00 56.62 71 GLY A C 1
ATOM 542 O O . GLY A 1 71 ? -11.030 10.267 13.331 1.00 56.62 71 GLY A O 1
ATOM 543 N N . MET A 1 72 ? -11.259 8.893 11.584 1.00 49.19 72 MET A N 1
ATOM 544 C CA . MET A 1 72 ? -12.690 9.139 11.377 1.00 49.19 72 MET A CA 1
ATOM 545 C C . MET A 1 72 ? -13.586 8.148 12.145 1.00 49.19 72 MET A C 1
ATOM 547 O O . MET A 1 72 ? -14.803 8.248 12.062 1.00 49.19 72 MET A O 1
ATOM 551 N N . ASN A 1 73 ? -13.017 7.182 12.879 1.00 45.62 73 ASN A N 1
ATOM 552 C CA . ASN A 1 73 ? -13.771 6.114 13.548 1.00 45.62 73 ASN A CA 1
ATOM 553 C C . ASN A 1 73 ? -14.061 6.395 15.038 1.00 45.62 73 ASN A C 1
ATOM 555 O O . ASN A 1 73 ? -14.930 5.755 15.618 1.00 45.62 73 ASN A O 1
ATOM 559 N N . GLU A 1 74 ? -13.397 7.373 15.666 1.00 43.75 74 GLU A N 1
ATOM 560 C CA . GLU A 1 74 ? -13.607 7.699 17.091 1.00 43.75 74 GLU A CA 1
ATOM 561 C C . GLU A 1 74 ? -14.914 8.461 17.382 1.00 43.75 74 GLU A C 1
ATOM 563 O O . GLU A 1 74 ? -15.313 8.586 18.539 1.00 43.75 74 GLU A O 1
ATOM 568 N N . LYS A 1 75 ? -15.624 8.934 16.347 1.00 38.06 75 LYS A N 1
ATOM 569 C CA . LYS A 1 75 ? -16.949 9.556 16.470 1.00 38.06 75 LYS A CA 1
ATOM 570 C C . LYS A 1 75 ? -17.859 9.073 15.343 1.00 38.06 75 LYS A C 1
ATOM 572 O O . LYS A 1 75 ? -17.888 9.670 14.278 1.00 38.06 75 LYS A O 1
ATOM 577 N N . HIS A 1 76 ? -18.630 8.029 15.629 1.00 35.31 76 HIS A N 1
ATOM 578 C CA . HIS A 1 76 ? -19.719 7.496 14.804 1.00 35.31 76 HIS A CA 1
ATOM 579 C C . HIS A 1 76 ? -19.325 6.823 13.473 1.00 35.31 76 HIS A C 1
ATOM 581 O O . HIS A 1 76 ? -18.726 7.399 12.575 1.00 35.31 76 HIS A O 1
ATOM 587 N N . HIS A 1 77 ? -19.752 5.562 13.370 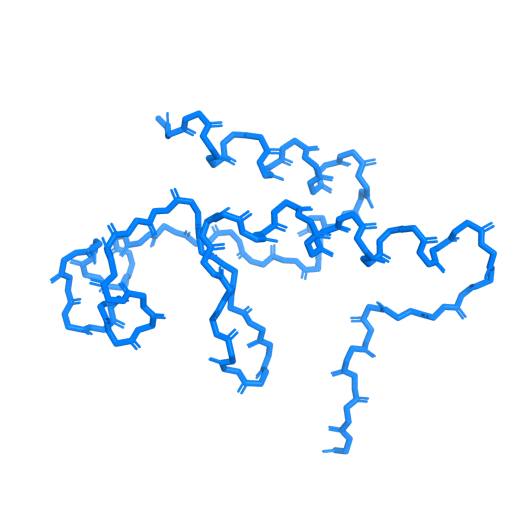1.00 43.06 77 HIS A N 1
ATOM 588 C CA . HIS A 1 77 ? -19.914 4.732 12.177 1.00 43.06 77 HIS A CA 1
ATOM 589 C C . HIS A 1 77 ? -19.964 5.514 10.851 1.00 43.06 77 HIS A C 1
ATOM 591 O O . HIS A 1 77 ? -20.975 6.151 10.569 1.00 43.06 77 HIS A O 1
ATOM 597 N N . THR A 1 78 ? -18.908 5.415 10.031 1.00 38.28 78 THR A N 1
ATOM 598 C CA . THR A 1 78 ? -18.897 5.244 8.554 1.00 38.28 78 THR A CA 1
ATOM 599 C C . THR A 1 78 ? -17.580 5.778 7.980 1.00 38.28 78 THR A C 1
ATOM 601 O O . THR A 1 78 ? -17.368 6.982 7.951 1.00 38.28 78 THR A O 1
ATOM 604 N N . CYS A 1 79 ? -16.709 4.887 7.491 1.00 37.28 79 CYS A N 1
ATOM 605 C CA . CYS A 1 79 ? -16.132 4.930 6.131 1.00 37.28 79 CYS A CA 1
ATOM 606 C C . CYS A 1 79 ? -15.022 3.868 5.989 1.00 37.28 79 CYS A C 1
ATOM 608 O O . CYS A 1 79 ? -13.833 4.171 5.929 1.00 37.28 79 CYS A O 1
ATOM 610 N N . LEU A 1 80 ? -15.422 2.594 5.945 1.00 37.12 80 LEU A N 1
ATOM 611 C CA . LEU A 1 80 ? -14.636 1.531 5.294 1.00 37.12 80 LEU A CA 1
ATOM 612 C C . LEU A 1 80 ? -15.334 0.959 4.058 1.00 37.12 80 LEU A C 1
ATOM 614 O O . LEU A 1 80 ? -14.757 0.189 3.300 1.00 37.12 80 LEU A O 1
ATOM 618 N N . ARG A 1 81 ? -16.541 1.443 3.772 1.00 36.84 81 ARG A N 1
ATOM 619 C CA . ARG A 1 81 ? -17.074 1.424 2.422 1.00 36.84 81 ARG A CA 1
ATOM 620 C C . ARG A 1 81 ? -16.733 2.753 1.765 1.00 36.84 81 ARG A C 1
ATOM 622 O O . ARG A 1 81 ? -17.519 3.691 1.821 1.00 36.84 81 ARG A O 1
ATOM 629 N N . CYS A 1 82 ? -15.631 2.793 1.019 1.00 34.62 82 CYS A N 1
ATOM 630 C CA . CYS A 1 82 ? -15.692 3.474 -0.274 1.00 34.62 82 CYS A CA 1
ATOM 631 C C . CYS A 1 82 ? -16.646 2.667 -1.180 1.00 34.62 82 CYS A C 1
ATOM 633 O O . CYS A 1 82 ? -16.226 2.072 -2.162 1.00 34.62 82 CYS A O 1
ATOM 635 N N . SER A 1 83 ? -17.926 2.590 -0.801 1.00 39.28 83 SER A N 1
ATOM 636 C CA . SER A 1 83 ? -19.011 2.266 -1.713 1.00 39.28 83 SER A CA 1
ATOM 637 C C . SER A 1 83 ? -19.313 3.554 -2.451 1.00 39.28 83 SER A C 1
ATOM 639 O O . SER A 1 83 ? -19.724 4.537 -1.839 1.00 39.28 83 SER A O 1
ATOM 641 N N . HIS A 1 84 ? -19.075 3.559 -3.750 1.00 34.31 84 HIS A N 1
ATOM 642 C CA . HIS A 1 84 ? -19.843 4.377 -4.671 1.00 34.31 84 HIS A CA 1
ATOM 643 C C . HIS A 1 84 ? -20.389 3.427 -5.729 1.00 34.31 84 HIS A C 1
ATOM 645 O O . HIS A 1 84 ? -19.587 2.754 -6.368 1.00 34.31 84 HIS A O 1
ATOM 651 N N . GLY A 1 85 ? -21.724 3.409 -5.824 1.00 33.56 85 GLY A N 1
ATOM 652 C CA . GLY A 1 85 ? -22.518 3.061 -7.009 1.00 33.56 85 GLY A CA 1
ATOM 653 C C . GLY A 1 85 ? -22.284 1.694 -7.610 1.00 33.56 85 GLY A C 1
ATOM 654 O O . GLY A 1 85 ? -21.411 1.617 -8.495 1.00 33.56 85 GLY A O 1
#

Foldseek 3Di:
DDPLLVVLVVLCVVQVVPVLDDDDACVVVVALPDPRNCVQPVVSDDDWDADPVRHIDDSVCSVVVSVVQRVVVVPDDDDSPPDDD